Protein AF-A0AA92M2R3-F1 (afdb_monomer_lite)

Radius of gyration: 13.92 Å; chains: 1; bounding box: 33×33×36 Å

Foldseek 3Di:
DDDDDDDPDDDPDDPLQVPQDPPQKDWQDKDKAQAFLVLLVVLLVVQVFDQDPSNRWTWDDQQNFTKIWHWDGPDRRIIMITIIGNDDPPDPSSVSVNVSVVVSRVVSNVRD

Secondary structure (DSSP, 8-state):
-------SS-PPPPGGGTTSS-TT-EEEEEEEESS-HHHHHHHHHHTT-EE-TTT--EEEEETTEEEEEEEEEEETTEEEEEEEESSPTTSHHHHHHHHHHHHHHHHHHH--

pLDDT: mean 88.4, std 13.17, range [44.81, 97.5]

Sequence (112 aa):
MLWVRLSPEATPAAPALADAVPAGWHFCRTLTVNTPADTVRAALAQRGLIAEAASGAWRGQLDGVAAAALVLDAQPRLAFVHLWTDAAPGSLAMQALHTAARSLRADIEALG

Structure (mmCIF, N/CA/C/O backbone):
data_AF-A0AA92M2R3-F1
#
_entry.id   AF-A0AA92M2R3-F1
#
loop_
_atom_site.group_PDB
_atom_site.id
_atom_site.type_symbol
_atom_site.label_atom_id
_atom_site.label_alt_id
_atom_site.label_comp_id
_atom_site.label_asym_id
_atom_site.label_entity_id
_atom_site.label_seq_id
_atom_site.pdbx_PDB_ins_code
_atom_site.Cartn_x
_atom_site.Cartn_y
_atom_site.Cartn_z
_atom_site.occupancy
_atom_site.B_iso_or_equiv
_atom_site.auth_seq_id
_atom_site.auth_comp_id
_atom_site.auth_asym_id
_atom_site.auth_atom_id
_atom_site.pdbx_PDB_model_num
ATOM 1 N N . MET A 1 1 ? -0.451 19.902 7.910 1.00 45.38 1 MET A N 1
ATOM 2 C CA . MET A 1 1 ? 1.005 19.680 8.043 1.00 45.38 1 MET A CA 1
ATOM 3 C C . MET A 1 1 ? 1.218 18.932 9.349 1.00 45.38 1 MET A C 1
ATOM 5 O O . MET A 1 1 ? 0.882 19.486 10.386 1.00 45.38 1 MET A O 1
ATOM 9 N N . LEU A 1 2 ? 1.620 17.660 9.299 1.00 48.69 2 LEU A N 1
ATOM 10 C CA . LEU A 1 2 ? 1.868 16.848 10.494 1.00 48.69 2 LEU A CA 1
ATOM 11 C C . LEU A 1 2 ? 3.359 16.939 10.829 1.00 48.69 2 LEU A C 1
ATOM 13 O O . LEU A 1 2 ? 4.186 16.579 9.995 1.00 48.69 2 LEU A O 1
ATOM 17 N N . TRP A 1 3 ? 3.695 17.428 12.020 1.00 44.81 3 TRP A N 1
ATOM 18 C CA . TRP A 1 3 ? 5.068 17.430 12.518 1.00 44.81 3 TRP A CA 1
ATOM 19 C C . TRP A 1 3 ? 5.283 16.186 13.371 1.00 44.81 3 TRP A C 1
ATOM 21 O O . TRP A 1 3 ? 4.667 16.036 14.424 1.00 44.81 3 TRP A O 1
ATOM 31 N N . VAL A 1 4 ? 6.146 15.287 12.904 1.00 58.53 4 VAL A N 1
ATOM 32 C CA . VAL A 1 4 ? 6.573 14.113 13.668 1.00 58.53 4 VAL A CA 1
ATOM 33 C C . VAL A 1 4 ? 7.874 14.470 14.378 1.00 58.53 4 VAL A C 1
ATOM 35 O O . VAL A 1 4 ? 8.851 14.845 13.731 1.00 58.53 4 VAL A O 1
ATOM 38 N N . ARG A 1 5 ? 7.900 14.361 15.710 1.00 47.88 5 ARG A N 1
ATOM 39 C CA . ARG A 1 5 ? 9.141 14.472 16.482 1.00 47.88 5 ARG A CA 1
ATOM 40 C C . ARG A 1 5 ? 9.867 13.134 16.396 1.00 47.88 5 ARG A C 1
ATOM 42 O O . ARG A 1 5 ? 9.536 12.208 17.130 1.00 47.88 5 ARG A O 1
ATOM 49 N N . LEU A 1 6 ? 10.820 13.031 15.476 1.00 56.12 6 LEU A N 1
ATOM 50 C CA . LEU A 1 6 ? 11.692 11.864 15.396 1.00 56.12 6 LEU A CA 1
ATOM 51 C C . LEU A 1 6 ? 12.543 11.816 16.672 1.00 56.12 6 LEU A C 1
ATOM 53 O O . LEU A 1 6 ? 13.216 12.792 17.008 1.00 56.12 6 LEU A O 1
ATOM 57 N N . SER A 1 7 ? 12.458 10.711 17.415 1.00 60.97 7 SER A N 1
ATOM 58 C CA . SER A 1 7 ? 13.419 10.435 18.483 1.00 60.97 7 SER A CA 1
ATOM 59 C C . SER A 1 7 ? 14.818 10.358 17.858 1.00 60.97 7 SER A C 1
ATOM 61 O O . SER A 1 7 ? 14.948 9.766 16.785 1.00 60.97 7 SER A O 1
ATOM 63 N N . PRO A 1 8 ? 15.860 10.936 18.479 1.00 58.09 8 PRO A N 1
ATOM 64 C CA . PRO A 1 8 ? 17.231 10.796 17.987 1.00 58.09 8 PRO A CA 1
ATOM 65 C C . PRO A 1 8 ? 17.720 9.337 18.018 1.00 58.09 8 PRO A C 1
ATOM 67 O O . PRO A 1 8 ? 18.635 8.986 17.279 1.00 58.09 8 PRO A O 1
ATOM 70 N N . GLU A 1 9 ? 17.087 8.475 18.819 1.00 60.56 9 GLU A N 1
ATOM 71 C CA . GLU A 1 9 ? 17.232 7.023 18.717 1.00 60.56 9 GLU A CA 1
ATOM 72 C C . GLU A 1 9 ? 16.290 6.477 17.642 1.00 60.56 9 GLU A C 1
ATOM 74 O O . GLU A 1 9 ? 15.091 6.289 17.867 1.00 60.56 9 GLU A O 1
ATOM 79 N N . ALA A 1 10 ? 16.845 6.209 16.461 1.00 58.59 10 ALA A N 1
ATOM 80 C CA . ALA A 1 10 ? 16.165 5.410 15.457 1.00 58.59 10 AL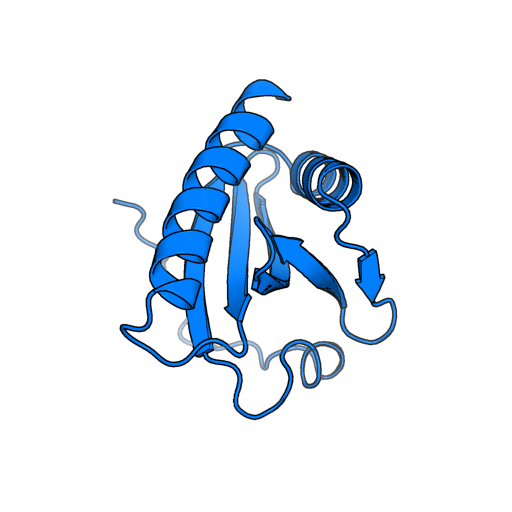A A CA 1
ATOM 81 C C . ALA A 1 10 ? 16.127 3.955 15.938 1.00 58.59 10 ALA A C 1
ATOM 83 O O . ALA A 1 10 ? 17.156 3.278 15.982 1.00 58.59 10 ALA A O 1
ATOM 84 N N . THR A 1 11 ? 14.943 3.462 16.300 1.00 63.66 11 THR A N 1
ATOM 85 C CA . THR A 1 11 ? 14.753 2.025 16.497 1.00 63.66 11 THR A CA 1
ATOM 86 C C . THR A 1 11 ? 15.045 1.334 15.163 1.00 63.66 11 THR A C 1
ATOM 88 O O . THR A 1 11 ? 14.459 1.729 14.149 1.00 63.66 11 THR A O 1
ATOM 91 N N . PRO A 1 12 ? 15.956 0.346 15.115 1.00 64.94 12 PRO A N 1
ATOM 92 C CA . PRO A 1 12 ? 16.232 -0.369 13.880 1.00 64.94 12 PRO A CA 1
ATOM 93 C C . PRO A 1 12 ? 14.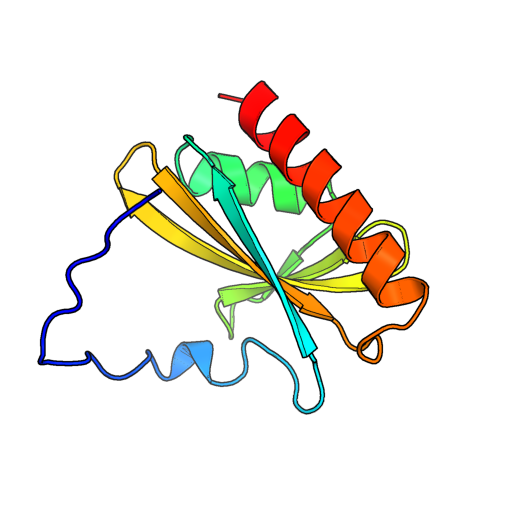938 -0.991 13.351 1.00 64.94 12 PRO A C 1
ATOM 95 O O . PRO A 1 12 ? 14.121 -1.501 14.122 1.00 64.94 12 PRO A O 1
ATOM 98 N N . ALA A 1 13 ? 14.743 -0.916 12.032 1.00 64.75 13 ALA A N 1
ATOM 99 C CA . ALA A 1 13 ? 13.592 -1.527 11.386 1.00 64.75 13 ALA A CA 1
ATOM 100 C C . ALA A 1 13 ? 13.533 -3.017 11.750 1.00 64.75 13 ALA A C 1
ATOM 102 O O . ALA A 1 13 ? 14.560 -3.700 11.775 1.00 64.75 13 ALA A O 1
ATOM 103 N N . ALA A 1 14 ? 12.332 -3.514 12.052 1.00 70.88 14 ALA A N 1
ATOM 104 C CA . ALA A 1 14 ? 12.151 -4.916 12.391 1.00 70.88 14 ALA A CA 1
ATOM 105 C C . ALA A 1 14 ? 12.667 -5.793 11.231 1.00 70.88 14 ALA A C 1
ATOM 107 O O . ALA A 1 14 ? 12.258 -5.557 10.093 1.00 70.88 14 ALA A O 1
ATOM 108 N N . PRO A 1 15 ? 13.506 -6.818 11.487 1.00 73.38 15 PRO A N 1
ATOM 109 C CA . PRO A 1 15 ? 14.042 -7.692 10.437 1.00 73.38 15 PRO A CA 1
ATOM 110 C C . PRO A 1 15 ? 12.953 -8.336 9.572 1.00 73.38 15 PRO A C 1
ATOM 112 O O . PRO A 1 15 ? 13.160 -8.570 8.389 1.00 73.38 15 PRO A O 1
ATOM 115 N N . ALA A 1 16 ? 11.766 -8.551 10.149 1.00 73.88 16 ALA A N 1
ATOM 116 C CA . ALA A 1 16 ? 10.587 -9.057 9.451 1.00 73.88 16 ALA A CA 1
ATOM 117 C C . ALA A 1 16 ? 10.130 -8.172 8.275 1.00 73.88 16 ALA A C 1
ATOM 119 O O . ALA A 1 16 ? 9.442 -8.654 7.387 1.00 73.88 16 ALA A O 1
ATOM 120 N N . LEU A 1 17 ? 10.505 -6.889 8.245 1.00 75.81 17 LEU A N 1
ATOM 121 C CA . LEU A 1 17 ? 10.142 -5.959 7.173 1.00 75.81 17 LEU A CA 1
ATOM 122 C C . LEU A 1 17 ? 11.211 -5.858 6.074 1.00 75.81 17 LEU A C 1
ATOM 124 O O . LEU A 1 17 ? 11.000 -5.121 5.111 1.00 75.81 17 LEU A O 1
ATOM 128 N N . ALA A 1 18 ? 12.346 -6.558 6.199 1.00 77.25 18 ALA A N 1
ATOM 129 C CA . ALA A 1 18 ? 13.463 -6.443 5.256 1.00 77.25 18 ALA A CA 1
ATOM 130 C C . ALA A 1 18 ? 13.048 -6.758 3.808 1.00 77.25 18 ALA A C 1
ATOM 132 O O . ALA A 1 18 ? 13.463 -6.061 2.887 1.00 77.25 18 ALA A O 1
ATOM 133 N N . ASP A 1 19 ? 12.153 -7.733 3.636 1.00 83.62 19 ASP A N 1
ATOM 134 C CA . ASP A 1 19 ? 11.661 -8.186 2.330 1.00 83.62 19 ASP A CA 1
ATOM 135 C C . ASP A 1 19 ? 10.233 -7.698 2.020 1.00 83.62 19 ASP A C 1
ATOM 137 O O . ASP A 1 19 ? 9.572 -8.197 1.105 1.00 83.62 19 ASP A O 1
ATOM 141 N N . ALA A 1 20 ? 9.728 -6.715 2.778 1.00 87.12 20 ALA A N 1
ATOM 142 C CA . ALA A 1 20 ? 8.387 -6.160 2.583 1.00 87.12 20 ALA A CA 1
ATOM 143 C C . ALA A 1 20 ? 8.203 -5.573 1.180 1.00 87.12 20 ALA A C 1
ATOM 145 O O . ALA A 1 20 ? 7.186 -5.810 0.516 1.00 87.12 20 ALA A O 1
ATOM 146 N N . VAL A 1 21 ? 9.218 -4.859 0.698 1.00 89.38 21 VAL A N 1
ATOM 147 C CA . VAL A 1 21 ? 9.230 -4.233 -0.622 1.00 89.38 21 VAL A CA 1
ATOM 148 C C . VAL A 1 21 ? 10.258 -4.955 -1.491 1.00 89.38 21 VAL A C 1
ATOM 150 O O . VAL A 1 21 ? 11.430 -4.989 -1.114 1.00 89.38 21 VAL A O 1
ATOM 153 N N . PRO A 1 22 ? 9.865 -5.524 -2.645 1.00 88.81 22 PRO A N 1
ATOM 154 C CA . PRO A 1 22 ? 10.822 -6.176 -3.525 1.00 88.81 22 PRO A CA 1
ATOM 155 C C . PRO A 1 22 ? 11.898 -5.208 -4.030 1.00 88.81 22 PRO A C 1
ATOM 157 O O . PRO A 1 22 ? 11.661 -4.012 -4.219 1.00 88.81 22 PRO A O 1
ATOM 160 N N . ALA A 1 23 ? 13.087 -5.742 -4.304 1.00 89.50 23 ALA A N 1
ATOM 161 C CA . ALA A 1 23 ? 14.168 -4.966 -4.896 1.00 89.50 23 ALA A CA 1
ATOM 162 C C . ALA A 1 23 ? 13.741 -4.348 -6.241 1.00 89.50 23 ALA A C 1
ATOM 164 O O . ALA A 1 23 ? 13.038 -4.970 -7.037 1.00 89.50 23 ALA A O 1
ATOM 165 N N . GLY A 1 24 ? 14.180 -3.113 -6.492 1.00 91.50 24 GLY A N 1
ATOM 166 C CA . GLY A 1 24 ? 13.854 -2.373 -7.715 1.00 91.50 24 GLY A CA 1
ATOM 167 C C . GLY A 1 24 ? 12.493 -1.675 -7.700 1.00 91.50 24 GLY A C 1
ATOM 168 O O . GLY A 1 24 ? 12.197 -0.940 -8.634 1.00 91.50 24 GLY A O 1
ATOM 169 N N . TRP A 1 25 ? 11.685 -1.845 -6.651 1.00 95.44 25 TRP A N 1
ATOM 170 C CA . TRP A 1 25 ? 10.424 -1.124 -6.527 1.00 95.44 25 TRP A CA 1
ATOM 171 C C . TRP A 1 25 ? 10.635 0.320 -6.073 1.00 95.44 25 TRP A C 1
ATOM 173 O O . TRP A 1 25 ? 11.530 0.652 -5.292 1.00 95.44 25 TRP A O 1
ATOM 183 N N . HIS A 1 26 ? 9.754 1.188 -6.543 1.00 96.00 26 HIS A N 1
ATOM 184 C CA . HIS A 1 26 ? 9.783 2.617 -6.318 1.00 96.00 26 HIS A CA 1
ATOM 185 C C . HIS A 1 26 ? 8.694 3.029 -5.337 1.00 96.00 26 HIS A C 1
ATOM 187 O O . HIS A 1 26 ? 7.537 2.621 -5.447 1.00 96.00 26 HIS A O 1
ATOM 193 N N . PHE A 1 27 ? 9.061 3.878 -4.379 1.00 94.81 27 PHE A N 1
ATOM 194 C CA . PHE A 1 27 ? 8.095 4.509 -3.490 1.00 94.81 27 PHE A CA 1
ATOM 195 C C . PHE A 1 27 ? 7.173 5.430 -4.296 1.00 94.81 27 PHE A C 1
ATOM 197 O O . PHE A 1 27 ? 7.642 6.300 -5.028 1.00 94.81 27 PHE A O 1
ATOM 204 N N . CYS A 1 28 ? 5.865 5.248 -4.140 1.00 94.62 28 CYS A N 1
ATOM 205 C CA . CYS A 1 28 ? 4.849 6.080 -4.771 1.00 94.62 28 CYS A CA 1
ATOM 206 C C . CYS A 1 28 ? 4.422 7.205 -3.825 1.00 94.62 28 CYS A C 1
ATOM 208 O O . CYS A 1 28 ? 4.618 8.384 -4.123 1.00 94.62 28 CYS A O 1
ATOM 210 N N . ARG A 1 29 ? 3.822 6.866 -2.676 1.00 94.69 29 ARG A N 1
ATOM 211 C CA . ARG A 1 29 ? 3.363 7.863 -1.698 1.00 94.69 29 ARG A CA 1
ATOM 212 C C . ARG A 1 29 ? 3.018 7.261 -0.344 1.00 94.69 29 ARG A C 1
ATOM 214 O O . ARG A 1 29 ? 2.720 6.077 -0.231 1.00 94.69 29 ARG A O 1
ATOM 221 N N . THR A 1 30 ? 2.921 8.142 0.648 1.00 96.44 30 THR A N 1
ATOM 222 C CA . THR A 1 30 ? 2.242 7.867 1.916 1.00 96.44 30 THR A CA 1
ATOM 223 C C . THR A 1 30 ? 0.808 8.388 1.862 1.00 96.44 30 THR A C 1
ATOM 225 O O . THR A 1 30 ? 0.566 9.522 1.433 1.00 96.44 30 THR A O 1
ATOM 228 N N . LEU A 1 31 ? -0.140 7.576 2.318 1.00 96.00 31 LEU A N 1
ATOM 229 C CA . LEU A 1 31 ? -1.489 7.992 2.677 1.00 96.00 31 LEU A CA 1
ATOM 230 C C . LEU A 1 31 ? -1.550 8.158 4.192 1.00 96.00 31 LEU A C 1
ATOM 232 O O . LEU A 1 31 ? -1.098 7.288 4.928 1.00 96.00 31 LEU A O 1
ATOM 236 N N . THR A 1 32 ? -2.116 9.267 4.649 1.00 95.38 32 THR A N 1
ATOM 237 C CA . THR A 1 32 ? -2.478 9.476 6.051 1.00 95.38 32 THR A CA 1
ATOM 238 C C . THR A 1 32 ? -3.989 9.389 6.133 1.00 95.38 32 THR A C 1
ATOM 240 O O . THR A 1 32 ? -4.665 10.160 5.450 1.00 95.38 32 THR A O 1
ATOM 243 N N . VAL A 1 33 ? -4.500 8.452 6.925 1.00 94.88 33 VAL A N 1
ATOM 244 C CA . VAL A 1 33 ? -5.939 8.198 7.064 1.00 94.88 33 VAL A CA 1
ATOM 245 C C . VAL A 1 33 ? -6.340 8.284 8.529 1.00 94.88 33 VAL A C 1
ATOM 247 O O . VAL A 1 33 ? -5.669 7.734 9.402 1.00 94.88 33 VAL A O 1
ATOM 250 N N . ASN A 1 34 ? -7.432 8.999 8.799 1.00 93.62 34 ASN A N 1
ATOM 251 C CA . ASN A 1 34 ? -7.942 9.238 10.151 1.00 93.62 34 ASN A CA 1
ATOM 252 C C . ASN A 1 34 ? -8.874 8.1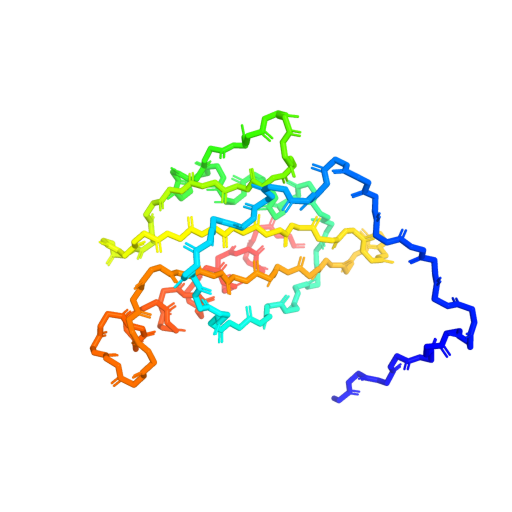03 10.617 1.00 93.62 34 ASN A C 1
ATOM 254 O O . ASN A 1 34 ? -10.026 8.332 10.984 1.00 93.62 34 ASN A O 1
ATOM 258 N N . THR A 1 35 ? -8.387 6.866 10.541 1.00 94.19 35 THR A N 1
ATOM 259 C CA . THR A 1 35 ? -9.112 5.651 10.928 1.00 94.19 35 THR A CA 1
ATOM 260 C C . THR A 1 35 ? -8.133 4.635 11.543 1.00 94.19 35 THR A C 1
ATOM 262 O O . THR A 1 35 ? -6.925 4.762 11.309 1.00 94.19 35 THR A O 1
ATOM 265 N N . PRO A 1 36 ? -8.593 3.653 12.345 1.00 95.19 36 PRO A N 1
ATOM 266 C CA . PRO A 1 36 ? -7.727 2.608 12.887 1.00 95.19 36 PRO A CA 1
ATOM 267 C C . PRO A 1 36 ? -7.061 1.766 11.788 1.00 95.19 36 PRO A C 1
ATOM 269 O O . PRO A 1 36 ? -7.636 1.547 10.717 1.00 95.19 36 PRO A O 1
ATOM 272 N N . ALA A 1 37 ? -5.872 1.225 12.069 1.00 95.25 37 ALA A N 1
ATOM 273 C CA . ALA A 1 37 ? -5.124 0.405 11.113 1.00 95.25 37 ALA A CA 1
ATOM 274 C C . ALA A 1 37 ? -5.894 -0.839 10.629 1.00 95.25 37 ALA A C 1
ATOM 276 O O . ALA A 1 37 ? -5.720 -1.255 9.484 1.00 95.25 37 ALA A O 1
ATOM 277 N N . ASP A 1 38 ? -6.775 -1.411 11.449 1.00 95.25 38 ASP A N 1
ATOM 278 C CA . ASP A 1 38 ? -7.574 -2.578 11.059 1.00 95.25 38 ASP A CA 1
ATOM 279 C C . ASP A 1 38 ? -8.611 -2.248 9.980 1.00 95.25 38 ASP A C 1
ATOM 281 O O . ASP A 1 38 ? -8.777 -3.020 9.035 1.00 95.25 38 ASP A O 1
ATOM 285 N N . THR A 1 39 ? -9.229 -1.063 10.037 1.00 96.25 39 THR A N 1
ATOM 286 C CA . THR A 1 39 ? -10.117 -0.570 8.971 1.00 96.25 39 THR A CA 1
ATOM 287 C C . THR A 1 39 ? -9.351 -0.413 7.660 1.00 96.25 39 THR A C 1
ATOM 289 O O . THR A 1 39 ? -9.834 -0.800 6.596 1.00 96.25 39 THR A O 1
ATOM 292 N N . VAL A 1 40 ? -8.114 0.089 7.731 1.00 97.00 40 VAL A N 1
ATOM 293 C CA . VAL A 1 40 ? -7.228 0.191 6.564 1.00 97.00 40 VAL A CA 1
ATOM 294 C C . VAL A 1 40 ? -6.927 -1.185 5.979 1.00 97.00 40 VAL A C 1
ATOM 296 O O . VAL A 1 40 ? -7.063 -1.377 4.773 1.00 97.00 40 VAL A O 1
ATOM 299 N N . ARG A 1 41 ? -6.542 -2.157 6.813 1.00 96.44 41 ARG A N 1
ATOM 300 C CA . ARG A 1 41 ? -6.267 -3.535 6.376 1.00 96.44 41 ARG A CA 1
ATOM 301 C C . ARG A 1 41 ? -7.493 -4.172 5.719 1.00 96.44 41 ARG A C 1
ATOM 303 O O . ARG A 1 41 ? -7.359 -4.796 4.669 1.00 96.44 41 ARG A O 1
ATOM 310 N N . ALA A 1 42 ? -8.684 -3.965 6.280 1.00 95.62 42 ALA A N 1
ATOM 311 C CA . ALA A 1 42 ? -9.930 -4.442 5.687 1.00 95.62 42 ALA A CA 1
ATOM 312 C C . ALA A 1 42 ? -10.182 -3.821 4.302 1.00 95.62 42 ALA A C 1
ATOM 314 O O . ALA A 1 42 ? -10.516 -4.538 3.359 1.00 95.62 42 ALA A O 1
ATOM 315 N N . ALA A 1 43 ? -9.955 -2.516 4.144 1.00 95.88 43 ALA A N 1
ATOM 316 C CA . ALA A 1 43 ? -10.086 -1.841 2.855 1.00 95.88 43 ALA A CA 1
ATOM 317 C C . ALA A 1 43 ? -9.057 -2.335 1.821 1.00 95.88 43 ALA A C 1
ATOM 319 O O . ALA A 1 43 ? -9.400 -2.540 0.657 1.00 95.88 43 ALA A O 1
ATOM 320 N N . LEU A 1 44 ? -7.806 -2.580 2.231 1.00 96.38 44 LEU A N 1
ATOM 321 C CA . LEU A 1 44 ? -6.790 -3.177 1.355 1.00 96.38 44 LEU A CA 1
ATOM 322 C C . LEU A 1 44 ? -7.214 -4.573 0.880 1.00 96.38 44 LEU A C 1
ATOM 324 O O . LEU A 1 44 ? -7.120 -4.856 -0.315 1.00 96.38 44 LEU A O 1
ATOM 328 N N . ALA A 1 45 ? -7.752 -5.402 1.781 1.00 95.44 45 ALA A N 1
ATOM 329 C CA . ALA A 1 45 ? -8.300 -6.714 1.435 1.00 95.44 45 ALA A CA 1
ATOM 330 C C . ALA A 1 45 ? -9.462 -6.608 0.432 1.00 95.44 45 ALA A C 1
ATOM 332 O O . ALA A 1 45 ? -9.492 -7.333 -0.560 1.00 95.44 45 ALA A O 1
ATOM 333 N N . GLN A 1 46 ? -10.390 -5.667 0.642 1.00 93.94 46 GLN A N 1
ATOM 334 C CA . GLN A 1 46 ? -11.513 -5.414 -0.273 1.00 93.94 46 GLN A CA 1
ATOM 335 C C . GLN A 1 46 ? -11.054 -4.947 -1.660 1.00 93.94 46 GLN A C 1
ATOM 337 O O . GLN A 1 46 ? -11.706 -5.246 -2.659 1.00 93.94 46 GLN A O 1
ATOM 342 N N . ARG A 1 47 ? -9.920 -4.242 -1.740 1.00 92.06 47 ARG A N 1
ATOM 343 C CA . ARG A 1 47 ? -9.284 -3.848 -3.005 1.00 92.06 47 ARG A CA 1
ATOM 344 C C . ARG A 1 47 ? -8.414 -4.952 -3.624 1.00 92.06 47 ARG A C 1
ATOM 346 O O . ARG A 1 47 ? -7.785 -4.709 -4.649 1.00 92.06 47 ARG A O 1
ATOM 353 N N . GLY A 1 48 ? -8.397 -6.153 -3.043 1.00 93.50 48 GLY A N 1
ATOM 354 C CA . GLY A 1 48 ? -7.699 -7.318 -3.586 1.00 93.50 48 GLY A CA 1
ATOM 355 C C . GLY A 1 48 ? -6.210 -7.386 -3.248 1.00 93.50 48 GLY A C 1
ATOM 356 O O . GLY A 1 48 ? -5.497 -8.186 -3.853 1.00 93.50 48 GLY A O 1
ATOM 357 N N . LEU A 1 49 ? -5.723 -6.577 -2.299 1.00 95.44 49 LEU A N 1
ATOM 358 C CA . LEU A 1 49 ? -4.381 -6.767 -1.756 1.00 95.44 49 LEU A CA 1
ATOM 359 C C . LEU A 1 49 ? -4.410 -7.872 -0.702 1.00 95.44 49 LEU A C 1
ATOM 361 O O . LEU A 1 49 ? -5.303 -7.934 0.141 1.00 95.44 49 LEU A O 1
ATOM 365 N N . ILE A 1 50 ? -3.393 -8.720 -0.730 1.00 95.81 50 ILE A N 1
ATOM 366 C CA . ILE A 1 50 ? -3.249 -9.878 0.144 1.00 95.81 50 ILE A CA 1
ATOM 367 C C . ILE A 1 50 ? -2.122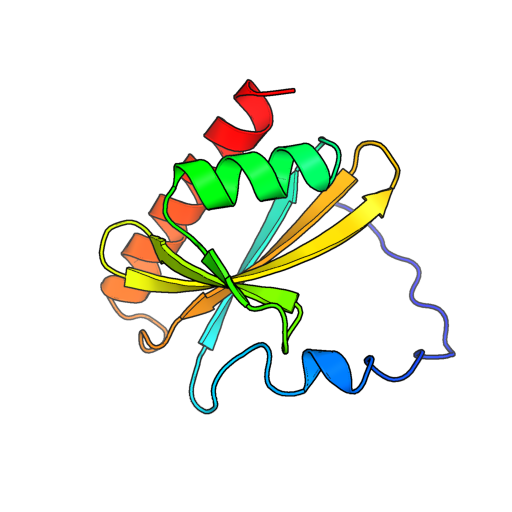 -9.595 1.131 1.00 95.81 50 ILE A C 1
ATOM 369 O O . ILE A 1 50 ? -1.041 -9.156 0.739 1.00 95.81 50 ILE A O 1
ATOM 373 N N . ALA A 1 51 ? -2.372 -9.852 2.413 1.00 93.56 51 ALA A N 1
ATOM 374 C CA . ALA A 1 51 ? -1.348 -9.763 3.442 1.00 93.56 51 ALA A CA 1
ATOM 375 C C . ALA A 1 51 ? -0.318 -10.893 3.281 1.00 93.56 51 ALA A C 1
ATOM 377 O O . ALA A 1 51 ? -0.652 -12.077 3.340 1.00 93.56 51 ALA A O 1
ATOM 378 N N . GLU A 1 52 ? 0.949 -10.532 3.126 1.00 90.12 52 GLU A N 1
ATOM 379 C CA . GLU A 1 52 ? 2.078 -11.449 3.162 1.00 90.12 52 GLU A CA 1
ATOM 380 C C . GLU A 1 52 ? 2.524 -11.653 4.610 1.00 90.12 52 GLU A C 1
ATOM 382 O O . GLU A 1 52 ? 3.199 -10.812 5.204 1.00 90.12 52 GLU A O 1
ATOM 387 N N . ALA A 1 53 ? 2.164 -12.801 5.183 1.00 78.62 53 ALA A N 1
ATOM 388 C CA . ALA A 1 53 ? 2.437 -13.111 6.586 1.00 78.62 53 ALA A CA 1
ATOM 389 C C . ALA A 1 53 ? 3.931 -13.041 6.961 1.00 78.62 53 ALA A C 1
ATOM 391 O O . ALA A 1 53 ? 4.256 -12.703 8.094 1.00 78.62 53 ALA A O 1
ATOM 392 N N . ALA A 1 54 ? 4.834 -13.338 6.019 1.00 80.88 54 ALA A N 1
ATOM 393 C CA . ALA A 1 54 ? 6.277 -13.330 6.260 1.00 80.88 54 ALA A CA 1
ATOM 394 C C . ALA A 1 54 ? 6.870 -11.915 6.356 1.00 80.88 54 ALA A C 1
ATOM 396 O O . ALA A 1 54 ? 7.828 -11.712 7.096 1.00 80.88 54 ALA A O 1
ATOM 397 N N . SER A 1 55 ? 6.309 -10.957 5.613 1.00 80.75 55 SER A N 1
ATOM 398 C CA . SER A 1 55 ? 6.894 -9.627 5.428 1.00 80.75 55 SER A CA 1
ATOM 399 C C . SER A 1 55 ? 6.055 -8.498 6.038 1.00 80.75 55 SER A C 1
ATOM 401 O O . SER A 1 55 ? 6.494 -7.351 6.101 1.00 80.75 55 SER A O 1
ATOM 403 N N . GLY A 1 56 ? 4.815 -8.793 6.449 1.00 84.88 56 GLY A N 1
ATOM 404 C CA . GLY A 1 56 ? 3.840 -7.803 6.912 1.00 84.88 56 GLY A CA 1
ATOM 405 C C . GLY A 1 56 ? 3.332 -6.860 5.812 1.00 84.88 56 GLY A C 1
ATOM 406 O O . GLY A 1 56 ? 2.492 -5.997 6.089 1.00 84.88 56 GLY A O 1
ATOM 407 N N . ALA A 1 57 ? 3.819 -7.012 4.576 1.00 92.31 57 ALA A N 1
ATOM 408 C CA . ALA A 1 57 ? 3.394 -6.230 3.427 1.00 92.31 57 ALA A CA 1
ATOM 409 C C . ALA A 1 57 ? 2.056 -6.724 2.884 1.00 92.31 57 ALA A C 1
ATOM 411 O O . ALA A 1 57 ? 1.719 -7.899 2.951 1.00 92.31 57 ALA A O 1
ATOM 412 N N . TRP A 1 58 ? 1.298 -5.814 2.298 1.00 95.88 58 TRP A N 1
ATOM 413 C CA . TRP A 1 58 ? 0.108 -6.119 1.521 1.00 95.88 58 TRP A CA 1
ATOM 414 C C . TRP A 1 58 ? 0.469 -6.021 0.049 1.00 95.88 58 TRP A C 1
ATOM 416 O O . TRP A 1 58 ? 0.962 -4.975 -0.366 1.00 95.88 58 TRP A O 1
ATOM 426 N N . ARG A 1 59 ? 0.238 -7.068 -0.743 1.00 95.19 59 ARG A N 1
ATOM 427 C CA . ARG A 1 59 ? 0.584 -7.077 -2.172 1.00 95.19 59 ARG A CA 1
ATOM 428 C C . ARG A 1 59 ? -0.614 -7.374 -3.052 1.00 95.19 59 ARG A C 1
ATOM 430 O O . ARG A 1 59 ? -1.481 -8.162 -2.693 1.00 95.19 59 ARG A O 1
ATOM 437 N N . GLY A 1 60 ? -0.655 -6.746 -4.215 1.00 95.44 60 GLY A N 1
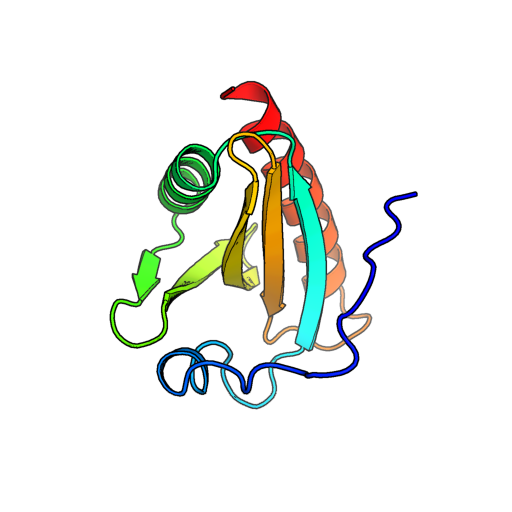ATOM 438 C CA . GLY A 1 60 ? -1.710 -6.963 -5.195 1.00 95.44 60 GLY A CA 1
ATOM 439 C C . GLY A 1 60 ? -1.604 -5.971 -6.340 1.00 95.44 60 GLY A C 1
ATOM 440 O O . GLY A 1 60 ? -0.528 -5.442 -6.617 1.00 95.44 60 GLY A O 1
ATOM 441 N N . GLN A 1 61 ? -2.731 -5.708 -6.992 1.00 96.31 61 GLN A N 1
ATOM 442 C CA . GLN A 1 61 ? -2.829 -4.661 -8.000 1.00 96.31 61 GLN A CA 1
ATOM 443 C C . GLN A 1 61 ? -3.782 -3.566 -7.533 1.00 96.31 61 GLN A C 1
ATOM 445 O O . GLN A 1 61 ? -4.865 -3.847 -7.028 1.00 96.31 61 GLN A O 1
ATOM 450 N N . LEU A 1 62 ? -3.391 -2.313 -7.743 1.00 94.56 62 LEU A N 1
ATOM 451 C CA . LEU A 1 62 ? -4.262 -1.152 -7.609 1.00 94.56 62 LEU A CA 1
ATOM 452 C C . LEU A 1 62 ? -4.430 -0.536 -8.992 1.00 94.56 62 LEU A C 1
ATOM 454 O O . LEU A 1 62 ? -3.460 -0.059 -9.571 1.00 94.56 62 LEU A O 1
ATOM 458 N N . ASP A 1 63 ? -5.657 -0.567 -9.516 1.00 91.69 63 ASP A N 1
ATOM 459 C CA . ASP A 1 63 ? -5.984 -0.042 -10.852 1.00 91.69 63 ASP A CA 1
ATOM 460 C C . ASP A 1 63 ? -5.092 -0.638 -11.964 1.00 91.69 63 ASP A C 1
ATOM 462 O O . ASP A 1 63 ? -4.576 0.057 -12.834 1.00 91.69 63 ASP A O 1
ATOM 466 N N . GLY A 1 64 ? -4.839 -1.951 -11.879 1.00 93.88 64 GLY A N 1
ATOM 467 C CA . GLY A 1 64 ? -3.987 -2.694 -12.816 1.00 93.88 64 GLY A CA 1
ATOM 468 C C . GLY A 1 64 ? -2.476 -2.525 -12.611 1.00 93.88 64 GLY A C 1
ATOM 469 O O . GLY A 1 64 ? -1.697 -3.139 -13.337 1.00 93.88 64 GLY A O 1
ATOM 470 N N . VAL A 1 65 ? -2.039 -1.731 -11.628 1.00 96.38 65 VAL A N 1
ATOM 471 C CA . VAL A 1 65 ? -0.616 -1.505 -11.326 1.00 96.38 65 VAL A CA 1
ATOM 472 C C . VAL A 1 65 ? -0.197 -2.347 -10.127 1.00 96.38 65 VAL A C 1
ATOM 474 O O . VAL A 1 65 ? -0.849 -2.297 -9.082 1.00 96.38 65 VAL A O 1
ATOM 477 N N . ALA A 1 66 ? 0.897 -3.105 -10.252 1.00 96.81 66 ALA A N 1
ATOM 478 C CA . ALA A 1 66 ? 1.440 -3.878 -9.141 1.00 96.81 66 ALA A CA 1
ATOM 479 C C . ALA A 1 66 ? 1.824 -2.946 -7.984 1.00 96.81 66 ALA A C 1
ATOM 481 O O . ALA A 1 66 ? 2.535 -1.951 -8.166 1.00 96.81 66 ALA A O 1
ATOM 482 N N . ALA A 1 67 ? 1.313 -3.260 -6.795 1.00 96.81 67 ALA A N 1
ATOM 483 C CA . ALA A 1 67 ? 1.423 -2.417 -5.621 1.00 96.81 67 ALA A CA 1
ATOM 484 C C . ALA A 1 67 ? 1.739 -3.237 -4.368 1.00 96.81 67 ALA A C 1
ATOM 486 O O . ALA A 1 67 ? 1.242 -4.348 -4.171 1.00 96.81 67 ALA A O 1
ATOM 487 N N . ALA A 1 68 ? 2.562 -2.642 -3.512 1.00 96.00 68 ALA A N 1
ATOM 488 C CA . ALA A 1 68 ? 2.925 -3.151 -2.205 1.00 96.00 68 ALA A CA 1
ATOM 489 C C . ALA A 1 68 ? 2.612 -2.052 -1.198 1.00 96.00 68 ALA A C 1
ATOM 491 O O . ALA A 1 68 ? 2.926 -0.883 -1.439 1.00 96.00 68 ALA A O 1
ATOM 492 N N . ALA A 1 69 ? 1.976 -2.418 -0.093 1.00 96.44 69 ALA A N 1
ATOM 493 C CA . ALA A 1 69 ? 1.5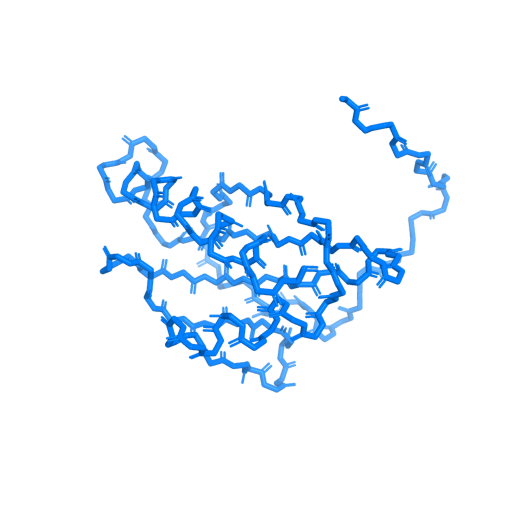62 -1.490 0.936 1.00 96.44 69 ALA A CA 1
ATOM 494 C C . ALA A 1 69 ? 2.051 -1.940 2.312 1.00 96.44 69 ALA A C 1
ATOM 496 O O . ALA A 1 69 ? 1.908 -3.104 2.683 1.00 96.44 69 ALA A O 1
ATOM 497 N N . LEU A 1 70 ? 2.578 -1.002 3.093 1.00 95.38 70 LEU A N 1
ATOM 498 C CA . LEU A 1 70 ? 2.812 -1.193 4.522 1.00 95.38 70 LEU A CA 1
ATOM 499 C C . LEU A 1 70 ? 1.860 -0.300 5.302 1.00 95.38 70 LEU A C 1
ATOM 501 O O . LEU A 1 70 ? 1.786 0.902 5.046 1.00 95.38 70 LEU A O 1
ATOM 505 N N . VAL A 1 71 ? 1.146 -0.904 6.252 1.00 95.00 71 VAL A N 1
ATOM 506 C CA . VAL A 1 71 ? 0.211 -0.205 7.137 1.00 95.00 71 VAL A CA 1
ATOM 507 C C . VAL A 1 71 ? 0.861 -0.026 8.499 1.00 95.00 71 VAL A C 1
ATOM 509 O O . VAL A 1 71 ? 1.080 -1.005 9.218 1.00 95.00 71 VAL A O 1
ATOM 512 N N . LEU A 1 72 ? 1.137 1.226 8.849 1.00 92.50 72 LEU A N 1
ATOM 513 C CA . LEU A 1 72 ? 1.617 1.620 10.165 1.00 92.50 72 LEU A CA 1
ATOM 514 C C . LEU A 1 72 ? 0.431 2.056 11.024 1.00 92.50 72 LEU A C 1
ATOM 516 O O . LEU A 1 72 ? -0.272 3.009 10.684 1.00 92.50 72 LEU A O 1
ATOM 520 N N . ASP A 1 73 ? 0.250 1.369 12.147 1.00 92.56 73 ASP A N 1
ATOM 521 C CA . ASP A 1 73 ? -0.653 1.785 13.214 1.00 92.56 73 ASP A CA 1
ATOM 522 C C . ASP A 1 73 ? 0.040 2.868 14.047 1.00 92.56 73 ASP A C 1
ATOM 524 O O . ASP A 1 73 ? 0.950 2.578 14.824 1.00 92.56 73 ASP A O 1
ATOM 528 N N . ALA A 1 74 ? -0.294 4.134 13.788 1.00 88.94 74 ALA A N 1
ATOM 529 C CA . ALA A 1 74 ? 0.402 5.256 14.407 1.00 88.94 74 ALA A CA 1
ATOM 530 C C . ALA A 1 74 ? -0.258 5.687 15.718 1.00 88.94 74 ALA A C 1
ATOM 532 O O . ALA A 1 74 ? 0.440 6.011 16.679 1.00 88.94 74 ALA A O 1
ATOM 533 N N . GLN A 1 75 ? -1.592 5.740 15.741 1.00 90.12 75 GLN A N 1
ATOM 534 C CA . GLN A 1 75 ? -2.426 6.035 16.909 1.00 90.12 75 GLN A CA 1
ATOM 535 C C . GLN A 1 75 ? -3.794 5.356 16.729 1.00 90.12 75 GLN A C 1
ATOM 537 O O . GLN A 1 75 ? -4.166 5.064 15.594 1.00 90.12 75 GLN A O 1
ATOM 542 N N . PRO A 1 76 ? -4.624 5.223 17.785 1.00 90.50 76 PRO A N 1
ATOM 543 C CA . PRO A 1 76 ? -5.904 4.508 17.703 1.00 90.50 76 PRO A CA 1
ATOM 544 C C . PRO A 1 76 ? -6.854 4.940 16.573 1.00 90.50 76 PRO A C 1
ATOM 546 O O . PRO A 1 76 ? -7.714 4.166 16.173 1.00 90.50 76 PRO A O 1
ATOM 549 N N . ARG A 1 77 ? -6.732 6.171 16.060 1.00 92.19 77 ARG A N 1
ATOM 550 C CA . ARG A 1 77 ? -7.523 6.692 14.929 1.00 92.19 77 ARG A CA 1
ATOM 551 C C . ARG A 1 77 ? -6.664 7.264 13.802 1.00 92.19 77 ARG A C 1
ATOM 553 O O . ARG A 1 77 ? -7.148 8.071 13.019 1.00 92.19 77 ARG A O 1
ATOM 560 N N . LEU A 1 78 ? -5.389 6.900 13.741 1.00 93.12 78 LEU A N 1
ATOM 561 C CA . LEU A 1 78 ? -4.466 7.404 12.736 1.00 93.12 78 LEU A CA 1
ATOM 562 C C . LEU A 1 78 ? -3.586 6.268 12.237 1.00 93.12 78 LEU A C 1
ATOM 564 O O . LEU A 1 78 ? -2.770 5.728 12.984 1.00 93.12 78 LEU A O 1
ATOM 568 N N . ALA A 1 79 ? -3.696 5.978 10.948 1.00 95.75 79 ALA A N 1
ATOM 569 C CA . ALA A 1 79 ? -2.836 5.023 10.276 1.00 95.75 79 ALA A CA 1
ATOM 570 C C . ALA A 1 79 ? -2.140 5.666 9.073 1.00 95.75 79 ALA A C 1
ATOM 572 O O . ALA A 1 79 ? -2.656 6.596 8.436 1.00 95.75 79 ALA A O 1
ATOM 573 N N . PHE A 1 80 ? -0.954 5.149 8.754 1.00 95.62 80 PHE A N 1
ATOM 574 C CA . PHE A 1 80 ? -0.257 5.470 7.514 1.00 95.62 80 PHE A CA 1
ATOM 575 C C . PHE A 1 80 ? -0.223 4.261 6.594 1.00 95.62 80 PHE A C 1
ATOM 577 O O . PHE A 1 80 ? 0.004 3.141 7.044 1.00 95.62 80 PHE A O 1
ATOM 584 N N . VAL A 1 81 ? -0.395 4.508 5.298 1.00 96.38 81 VAL A N 1
ATOM 585 C CA . VAL A 1 81 ? -0.176 3.511 4.247 1.00 96.38 81 VAL A CA 1
ATOM 586 C C . VAL A 1 81 ? 0.953 3.992 3.363 1.00 96.38 81 VAL A C 1
ATOM 588 O O . VAL A 1 81 ? 0.804 4.987 2.656 1.00 96.38 81 VAL A O 1
ATOM 591 N N . HIS A 1 82 ? 2.080 3.301 3.395 1.00 96.31 82 HIS A N 1
ATOM 592 C CA . HIS A 1 82 ? 3.172 3.546 2.463 1.00 96.31 82 HIS A CA 1
ATOM 593 C C . HIS A 1 82 ? 2.991 2.641 1.251 1.00 96.31 82 HIS A C 1
ATOM 595 O O . HIS A 1 82 ? 2.793 1.444 1.428 1.00 96.31 82 HIS A O 1
ATOM 601 N N . LEU A 1 83 ? 3.022 3.211 0.046 1.00 96.75 83 LEU A N 1
ATOM 602 C CA . LEU A 1 83 ? 2.787 2.493 -1.205 1.00 96.75 83 LEU A CA 1
ATOM 603 C C . LEU A 1 83 ? 4.042 2.473 -2.073 1.00 96.75 83 LEU A C 1
ATOM 605 O O . LEU A 1 83 ? 4.667 3.516 -2.283 1.00 96.75 83 LEU A O 1
ATOM 609 N N . TRP A 1 84 ? 4.339 1.306 -2.638 1.00 97.19 84 TRP A N 1
ATOM 610 C CA . TRP A 1 84 ? 5.399 1.071 -3.618 1.00 97.19 84 TRP A CA 1
ATOM 611 C C . TRP A 1 84 ? 4.855 0.373 -4.862 1.00 97.19 84 TRP A C 1
ATOM 613 O O . TRP A 1 84 ? 3.783 -0.230 -4.816 1.00 97.19 84 TRP A O 1
ATOM 623 N N . THR A 1 85 ? 5.615 0.434 -5.952 1.00 97.38 85 THR A N 1
ATOM 624 C CA . THR A 1 85 ? 5.299 -0.199 -7.240 1.00 97.38 85 THR A CA 1
ATOM 625 C C . THR A 1 85 ? 6.560 -0.541 -8.023 1.00 97.38 85 THR A C 1
ATOM 627 O O . THR A 1 85 ? 7.597 0.080 -7.812 1.00 97.38 85 THR A O 1
ATOM 630 N N . ASP A 1 86 ? 6.478 -1.490 -8.947 1.00 96.56 86 ASP A N 1
ATOM 631 C CA . ASP A 1 86 ? 7.515 -1.747 -9.953 1.00 96.56 86 ASP A CA 1
ATOM 632 C C . ASP A 1 86 ? 7.491 -0.731 -11.114 1.00 96.56 86 ASP A C 1
ATOM 634 O O . ASP A 1 86 ? 8.415 -0.685 -11.926 1.00 96.56 86 ASP A O 1
ATOM 638 N N . ALA A 1 87 ? 6.460 0.116 -11.191 1.00 96.88 87 ALA A N 1
ATOM 639 C CA . ALA A 1 87 ? 6.357 1.145 -12.213 1.00 96.88 87 ALA A CA 1
ATOM 640 C C . ALA A 1 87 ? 7.492 2.173 -12.093 1.00 96.88 87 ALA A C 1
ATOM 642 O O . ALA A 1 87 ? 7.717 2.765 -11.035 1.00 96.88 87 ALA A O 1
ATOM 643 N N . ALA A 1 88 ? 8.160 2.450 -13.215 1.00 95.94 88 ALA A N 1
ATOM 644 C CA . ALA A 1 88 ? 9.242 3.426 -13.264 1.00 95.94 88 ALA A CA 1
ATOM 645 C C . ALA A 1 88 ? 8.764 4.837 -12.845 1.00 95.94 88 ALA A C 1
ATOM 647 O O . ALA A 1 88 ? 7.643 5.236 -13.199 1.00 95.94 88 ALA A O 1
ATOM 648 N N . PRO A 1 89 ? 9.603 5.636 -12.157 1.00 94.31 89 PRO A N 1
ATOM 649 C CA . PRO A 1 89 ? 9.273 7.010 -11.803 1.00 94.31 89 PRO A CA 1
ATOM 650 C C . PRO A 1 89 ? 8.903 7.856 -13.025 1.00 94.31 89 PRO A C 1
ATOM 652 O O . PRO A 1 89 ? 9.561 7.798 -14.059 1.00 94.31 89 PRO A O 1
ATOM 655 N N . GLY A 1 90 ? 7.828 8.639 -12.915 1.00 93.31 90 GLY A N 1
ATOM 656 C CA . GLY A 1 90 ? 7.326 9.489 -14.004 1.00 93.31 90 GLY A CA 1
ATOM 657 C C . GLY A 1 90 ? 6.515 8.761 -15.086 1.00 93.31 90 GLY A C 1
ATOM 658 O O . GLY A 1 90 ? 5.901 9.424 -15.923 1.00 93.31 90 GLY A O 1
ATOM 659 N N . SER A 1 91 ? 6.448 7.426 -15.053 1.00 97.12 91 SER A N 1
ATOM 660 C CA . SER A 1 91 ? 5.641 6.642 -15.994 1.00 97.12 91 SER A CA 1
ATOM 661 C C . SER A 1 91 ? 4.133 6.860 -15.816 1.00 97.12 91 SER A C 1
ATOM 663 O O . SER A 1 91 ? 3.656 7.250 -14.746 1.00 97.12 91 SER A O 1
ATOM 665 N N . LEU A 1 92 ? 3.359 6.534 -16.857 1.00 97.50 92 LEU A N 1
ATOM 666 C CA . LEU A 1 92 ? 1.893 6.542 -16.792 1.00 97.50 92 LEU A CA 1
ATOM 667 C C . LEU A 1 92 ? 1.353 5.562 -15.740 1.00 97.50 92 LEU A C 1
ATOM 669 O O . LEU A 1 92 ? 0.384 5.880 -15.060 1.00 97.50 92 LEU A O 1
ATOM 673 N N . ALA A 1 93 ? 2.006 4.412 -15.549 1.00 96.81 93 ALA A N 1
ATOM 674 C CA . ALA A 1 93 ? 1.623 3.446 -14.522 1.00 96.81 93 ALA A CA 1
ATOM 675 C C . ALA A 1 93 ? 1.785 4.026 -13.104 1.00 96.81 93 ALA A C 1
ATOM 677 O O . ALA A 1 93 ? 0.881 3.909 -12.279 1.00 96.81 93 ALA A O 1
ATOM 678 N N . MET A 1 94 ? 2.875 4.752 -12.825 1.00 96.88 94 MET A N 1
ATOM 679 C CA . MET A 1 94 ? 3.023 5.434 -11.534 1.00 96.88 94 MET A CA 1
ATOM 680 C C . MET A 1 94 ? 1.972 6.544 -11.347 1.00 96.88 94 MET A C 1
ATOM 682 O O . MET A 1 94 ? 1.449 6.722 -10.245 1.00 96.88 94 MET A O 1
ATOM 686 N N . GLN A 1 95 ? 1.612 7.271 -12.410 1.00 96.19 95 GLN A N 1
ATOM 687 C CA . GLN A 1 95 ? 0.538 8.274 -12.362 1.00 96.19 95 GLN A CA 1
ATOM 688 C C . GLN A 1 95 ? -0.841 7.644 -12.094 1.00 96.19 95 GLN A C 1
ATOM 690 O O . GLN A 1 95 ? -1.619 8.185 -11.297 1.00 96.19 95 GLN A O 1
ATOM 695 N N . ALA A 1 96 ? -1.130 6.493 -12.709 1.00 96.19 96 ALA A N 1
ATOM 696 C CA . ALA A 1 96 ? -2.336 5.711 -12.446 1.00 96.19 96 ALA A CA 1
ATOM 697 C C . ALA A 1 96 ? -2.382 5.277 -10.975 1.00 96.19 96 ALA A C 1
ATOM 699 O O . ALA A 1 96 ? -3.358 5.567 -10.281 1.00 96.19 96 ALA A O 1
ATOM 700 N N . LEU A 1 97 ? -1.277 4.748 -10.440 1.00 96.31 97 LEU A N 1
ATOM 701 C CA . LEU A 1 97 ? -1.188 4.383 -9.026 1.00 96.31 97 LEU A CA 1
ATOM 702 C C . LEU A 1 97 ? -1.386 5.580 -8.085 1.00 96.31 97 LEU A C 1
ATOM 704 O O . LEU A 1 97 ? -2.089 5.462 -7.082 1.00 96.31 97 LEU A O 1
ATOM 708 N N . HIS A 1 98 ? -0.840 6.760 -8.401 1.00 96.12 98 HIS A N 1
ATOM 709 C CA . HIS A 1 98 ? -1.102 7.972 -7.614 1.00 96.12 98 HIS A CA 1
ATOM 710 C C . HIS A 1 98 ? -2.591 8.323 -7.553 1.00 96.12 98 HIS A C 1
ATOM 712 O O . HIS A 1 98 ? -3.058 8.833 -6.526 1.00 96.12 98 HIS A O 1
ATOM 718 N N . THR A 1 99 ? -3.323 8.075 -8.640 1.00 96.25 99 THR A N 1
ATOM 719 C CA . THR A 1 99 ? -4.769 8.290 -8.723 1.00 96.25 99 THR A CA 1
ATOM 720 C C . THR A 1 99 ? -5.530 7.213 -7.962 1.00 96.25 99 THR A C 1
ATOM 722 O O . THR A 1 99 ? -6.320 7.567 -7.087 1.00 96.25 99 THR A O 1
ATOM 725 N N . ALA A 1 100 ? -5.208 5.938 -8.173 1.00 95.81 100 ALA A N 1
ATOM 726 C CA . ALA A 1 100 ? -5.772 4.816 -7.428 1.00 95.81 100 ALA A CA 1
ATOM 727 C C . ALA A 1 100 ? -5.594 4.987 -5.912 1.00 95.81 100 ALA A C 1
ATOM 729 O O . ALA A 1 100 ? -6.526 4.778 -5.142 1.00 95.81 100 ALA A O 1
ATOM 730 N N . ALA A 1 101 ? -4.427 5.466 -5.479 1.00 96.19 101 ALA A N 1
ATOM 731 C CA . ALA A 1 101 ? -4.132 5.728 -4.077 1.00 96.19 101 ALA A CA 1
ATOM 732 C C . ALA A 1 101 ? -4.963 6.883 -3.481 1.00 96.19 101 ALA A C 1
ATOM 734 O O . ALA A 1 101 ? -5.247 6.878 -2.283 1.00 96.19 101 ALA A O 1
ATOM 735 N N . ARG A 1 102 ? -5.380 7.873 -4.289 1.00 95.25 102 ARG A N 1
ATOM 736 C CA . ARG A 1 102 ? -6.331 8.910 -3.837 1.00 95.25 102 ARG A CA 1
ATOM 737 C C . ARG A 1 102 ? -7.718 8.322 -3.619 1.00 95.25 102 ARG A C 1
ATOM 739 O O . ARG A 1 102 ? -8.314 8.599 -2.583 1.00 95.25 102 ARG A O 1
ATOM 746 N N . SER A 1 103 ? -8.193 7.503 -4.554 1.00 94.81 103 SER A N 1
ATOM 747 C CA . SER A 1 103 ? -9.482 6.819 -4.423 1.00 94.81 103 SER A CA 1
ATOM 748 C C . SER A 1 103 ? -9.478 5.858 -3.236 1.00 94.81 103 SER A C 1
ATOM 750 O O . SER A 1 103 ? -10.382 5.903 -2.417 1.00 94.81 103 SER A O 1
ATOM 752 N N . LEU A 1 104 ? -8.407 5.075 -3.066 1.00 95.06 104 LEU A N 1
ATOM 753 C CA . LEU A 1 104 ? -8.219 4.198 -1.909 1.00 95.06 104 LEU A CA 1
ATOM 754 C C . LEU A 1 104 ? -8.316 4.971 -0.588 1.00 95.06 104 LEU A C 1
ATOM 756 O O . LEU A 1 104 ? -8.980 4.520 0.337 1.00 95.06 104 LEU A O 1
ATOM 760 N N . ARG A 1 105 ? -7.670 6.140 -0.493 1.00 96.00 105 ARG A N 1
ATOM 761 C CA . ARG A 1 105 ? -7.767 6.982 0.703 1.00 96.00 105 ARG A CA 1
ATOM 762 C C . ARG A 1 105 ? -9.212 7.408 0.978 1.00 96.00 105 ARG A C 1
ATOM 764 O O . ARG A 1 105 ? -9.646 7.306 2.119 1.00 96.00 105 ARG A O 1
ATOM 771 N N . ALA A 1 106 ? -9.920 7.890 -0.044 1.00 93.88 106 ALA A N 1
ATOM 772 C CA . ALA A 1 106 ? -11.305 8.334 0.095 1.00 93.88 106 ALA A CA 1
ATOM 773 C C . ALA A 1 106 ? -12.225 7.187 0.542 1.00 93.88 106 ALA A C 1
ATOM 775 O O . ALA A 1 106 ? -13.032 7.373 1.445 1.00 93.88 106 ALA A O 1
ATOM 776 N N . ASP A 1 107 ? -12.047 5.993 -0.025 1.00 93.38 107 ASP A N 1
ATOM 777 C CA . ASP A 1 107 ? -12.800 4.799 0.363 1.00 93.38 107 ASP A CA 1
ATOM 778 C C . ASP A 1 107 ? -12.537 4.399 1.815 1.00 93.38 107 ASP A C 1
ATOM 780 O O . ASP A 1 107 ? -13.474 4.144 2.562 1.00 93.38 107 ASP A O 1
ATOM 784 N N . ILE A 1 108 ? -11.267 4.372 2.235 1.00 94.81 108 ILE A N 1
ATOM 785 C CA . ILE A 1 108 ? -10.892 4.071 3.623 1.00 94.81 108 ILE A CA 1
ATOM 786 C C . ILE A 1 108 ? -11.554 5.062 4.586 1.00 94.81 108 ILE A C 1
ATOM 788 O O . ILE A 1 108 ? -12.081 4.659 5.620 1.00 94.81 108 ILE A O 1
ATOM 792 N N . GLU A 1 109 ? -11.514 6.355 4.256 1.00 91.31 109 GLU A N 1
ATOM 793 C CA . GLU A 1 109 ? -12.120 7.412 5.072 1.00 91.31 109 GLU A CA 1
ATOM 794 C C . GLU A 1 109 ? -13.657 7.357 5.062 1.00 91.31 109 GLU A C 1
ATOM 796 O O . GLU A 1 109 ? -14.271 7.870 5.988 1.00 91.31 109 GLU A O 1
ATOM 801 N N . ALA A 1 110 ? -14.289 6.719 4.073 1.00 91.12 110 ALA A N 1
ATOM 802 C CA . ALA A 1 110 ? -15.738 6.509 4.044 1.00 91.12 110 ALA A CA 1
ATOM 803 C C . ALA A 1 110 ? -16.205 5.311 4.900 1.00 91.12 110 ALA A C 1
ATOM 805 O O . ALA A 1 110 ? -17.400 5.181 5.163 1.00 91.12 110 ALA A O 1
ATOM 806 N N . LEU A 1 111 ? -15.285 4.429 5.313 1.00 85.88 111 LEU A N 1
ATOM 807 C CA . LEU A 1 111 ? -15.573 3.229 6.110 1.00 85.88 111 LEU A CA 1
ATOM 808 C C . LEU A 1 111 ? -15.517 3.451 7.635 1.00 85.88 111 LEU A C 1
ATOM 810 O O . LEU A 1 111 ? -15.885 2.538 8.376 1.00 85.88 111 LEU A O 1
ATOM 814 N N . GLY A 1 112 ? -15.034 4.602 8.119 1.00 69.62 112 GLY A N 1
ATOM 815 C CA . GLY A 1 112 ? -14.862 4.903 9.553 1.00 69.62 112 GLY A CA 1
ATOM 816 C C . GLY A 1 112 ? -15.229 6.332 9.925 1.00 69.62 112 GLY A C 1
ATOM 817 O O . GLY A 1 112 ? -15.251 6.612 11.146 1.00 69.62 112 GLY A O 1
#